Protein AF-G5AFU1-F1 (afdb_monomer)

Mean predicted aligned error: 8.44 Å

Solvent-accessible surface area (backbone atoms only — not comparable to full-atom values): 6211 Å² total; per-residue (Å²): 141,79,85,84,76,88,70,83,65,71,95,72,47,75,66,56,52,52,53,53,50,52,54,49,53,52,46,59,49,66,51,57,70,52,45,60,65,49,32,72,73,59,34,69,70,56,35,50,54,51,48,52,53,51,48,53,53,52,52,52,50,52,53,52,48,53,55,51,58,72,74,47,62,92,83,56,81,45,75,38,45,47,26,26,69,77,58,33,73,67,26,26,52,52,45,48,51,53,57,51,46,52,70,72,74,107

Radius of gyration: 17.89 Å; Cα contacts (8 Å, |Δi|>4): 36; chains: 1; bounding box: 47×37×41 Å

pLDDT: mean 82.49, std 12.92, range [39.88, 95.25]

Structure (mmCIF, N/CA/C/O backbone):
data_AF-G5AFU1-F1
#
_entry.id   AF-G5AFU1-F1
#
loop_
_atom_site.group_PDB
_atom_site.id
_atom_site.type_symbol
_atom_site.label_atom_id
_atom_site.label_alt_id
_atom_site.label_comp_id
_atom_site.label_asym_id
_atom_site.label_entity_id
_atom_site.label_seq_id
_atom_site.pdbx_PDB_ins_code
_atom_site.Cartn_x
_atom_site.Cartn_y
_atom_site.Cartn_z
_atom_site.occupancy
_atom_site.B_iso_or_equiv
_atom_site.auth_seq_id
_atom_site.auth_comp_id
_atom_site.auth_asym_id
_atom_site.auth_atom_id
_atom_site.pdbx_PDB_model_num
ATOM 1 N N . MET A 1 1 ? -29.738 6.808 18.392 1.00 40.12 1 MET A N 1
ATOM 2 C CA . MET A 1 1 ? -30.005 7.857 17.386 1.00 40.12 1 MET A CA 1
ATOM 3 C C . MET A 1 1 ? -29.342 9.141 17.854 1.00 40.12 1 MET A C 1
ATOM 5 O O . MET A 1 1 ? -29.870 9.795 18.740 1.00 40.12 1 MET A O 1
ATOM 9 N N . SER A 1 2 ? -28.166 9.470 17.332 1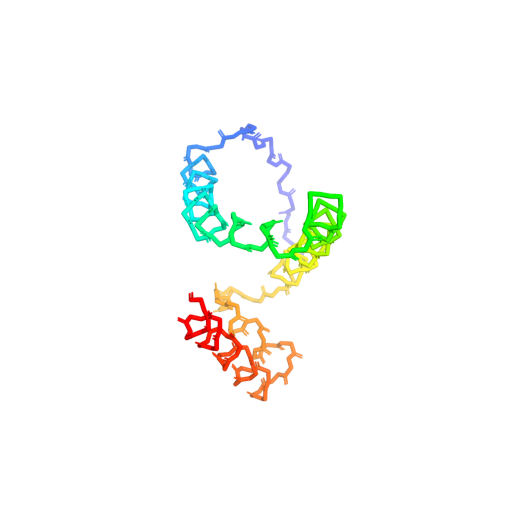.00 39.88 2 SER A N 1
ATOM 10 C CA . SER A 1 2 ? -27.514 10.764 17.559 1.00 39.88 2 SER A CA 1
ATOM 11 C C . SER A 1 2 ? -27.225 11.380 16.195 1.00 39.88 2 SER A C 1
ATOM 13 O O . SER A 1 2 ? -26.728 10.717 15.288 1.00 39.88 2 SER A O 1
ATOM 15 N N . ALA A 1 3 ? -27.689 12.615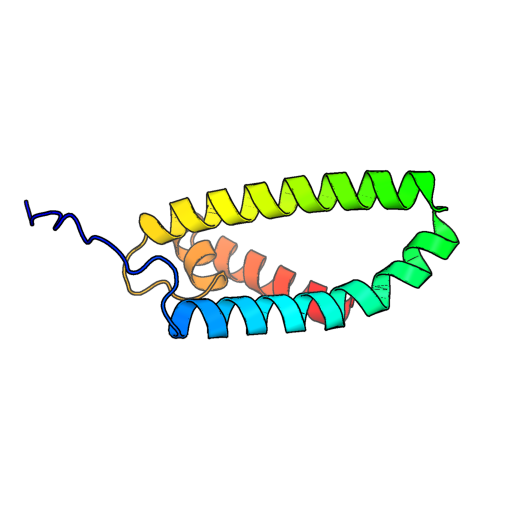 16.044 1.00 40.84 3 ALA A N 1
ATOM 16 C CA . ALA A 1 3 ? -27.848 13.338 14.796 1.00 40.84 3 ALA A CA 1
ATOM 17 C C . ALA A 1 3 ? -26.555 13.438 13.974 1.00 40.84 3 ALA A C 1
ATOM 19 O O . ALA A 1 3 ? -25.489 13.731 14.507 1.00 40.84 3 ALA A O 1
ATOM 20 N N . THR A 1 4 ? -26.683 13.272 12.657 1.00 49.94 4 THR A N 1
ATOM 21 C CA . THR A 1 4 ? -25.713 13.733 11.662 1.00 49.94 4 THR A CA 1
ATOM 22 C C . THR A 1 4 ? -25.883 15.244 11.492 1.00 49.94 4 THR A C 1
ATOM 24 O O . THR A 1 4 ? -26.881 15.664 10.903 1.00 49.94 4 THR A O 1
ATOM 27 N N . PRO A 1 5 ? -24.956 16.101 11.955 1.00 45.16 5 PRO A N 1
ATOM 28 C CA . PRO A 1 5 ? -24.937 17.468 11.476 1.00 45.16 5 PRO A CA 1
ATOM 29 C C . PRO A 1 5 ? -24.353 17.445 10.061 1.00 45.16 5 PRO A C 1
ATOM 31 O O . PRO A 1 5 ? -23.242 16.960 9.839 1.00 45.16 5 PRO A O 1
ATOM 34 N N . ALA A 1 6 ? -25.104 17.975 9.098 1.00 50.94 6 ALA A N 1
ATOM 35 C CA . ALA A 1 6 ? -24.602 18.322 7.777 1.00 50.94 6 ALA A CA 1
ATOM 36 C C . ALA A 1 6 ? -23.532 19.420 7.928 1.00 50.94 6 ALA A C 1
ATOM 38 O O . ALA A 1 6 ? -23.809 20.614 7.829 1.00 50.94 6 ALA A O 1
ATOM 39 N N . ARG A 1 7 ? -22.296 19.022 8.251 1.00 45.75 7 ARG A N 1
ATOM 40 C CA . ARG A 1 7 ? -21.148 19.923 8.309 1.00 45.75 7 ARG A CA 1
ATOM 41 C C . ARG A 1 7 ? -20.796 20.279 6.869 1.00 45.75 7 ARG A C 1
ATOM 43 O O . ARG A 1 7 ? -20.229 19.464 6.149 1.00 45.75 7 ARG A O 1
ATOM 50 N N . ARG A 1 8 ? -21.111 21.507 6.457 1.00 54.00 8 ARG A N 1
ATOM 51 C CA . ARG A 1 8 ? -20.423 22.175 5.345 1.00 54.00 8 ARG A CA 1
ATOM 52 C C . ARG A 1 8 ? -18.945 22.236 5.746 1.00 54.00 8 ARG A C 1
ATOM 54 O O . ARG A 1 8 ? -18.547 23.106 6.51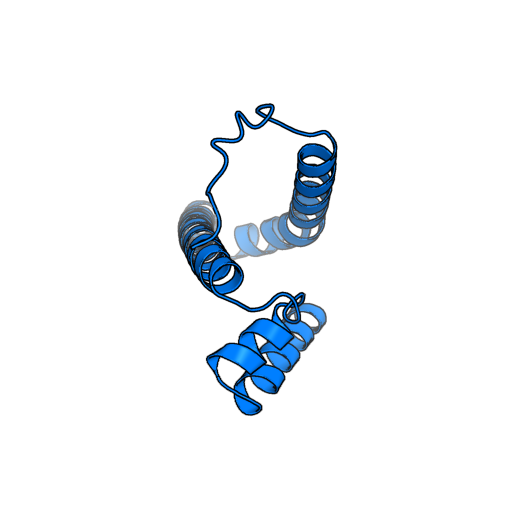4 1.00 54.00 8 ARG A O 1
ATOM 61 N N . SER A 1 9 ? -18.162 21.232 5.370 1.00 49.78 9 SER A N 1
ATOM 62 C CA . SER A 1 9 ? -16.730 21.203 5.647 1.00 49.78 9 SER A CA 1
ATOM 63 C C . SER A 1 9 ? -16.074 22.326 4.842 1.00 49.78 9 SER A C 1
ATOM 65 O O . SER A 1 9 ? -16.316 22.393 3.633 1.00 49.78 9 SER A O 1
ATOM 67 N N . PRO A 1 10 ? -15.275 23.222 5.453 1.00 54.62 10 PRO A N 1
ATOM 68 C CA . PRO A 1 10 ? -14.385 24.065 4.667 1.00 54.62 10 PRO A CA 1
ATOM 69 C C . PRO A 1 10 ? -13.548 23.126 3.800 1.00 54.62 10 PRO A C 1
ATOM 71 O O . PRO A 1 10 ? -13.013 22.139 4.296 1.00 54.62 10 PRO A O 1
ATOM 74 N N . PHE A 1 11 ? -13.531 23.373 2.493 1.00 55.78 11 PHE A N 1
ATOM 75 C CA . PHE A 1 11 ? -13.138 22.386 1.484 1.00 55.78 11 PHE A CA 1
ATOM 76 C C . PHE A 1 11 ? -11.656 21.966 1.535 1.00 55.78 11 PHE A C 1
ATOM 78 O O . PHE A 1 11 ? -11.254 21.158 0.717 1.00 55.78 11 PHE A O 1
ATOM 85 N N . TYR A 1 12 ? -10.863 22.477 2.478 1.00 62.72 12 TYR A N 1
ATOM 86 C CA . TYR A 1 12 ? -9.499 22.069 2.819 1.00 62.72 12 TYR A CA 1
ATOM 87 C C . TYR A 1 12 ? -9.158 22.734 4.162 1.00 62.72 12 TYR A C 1
ATOM 89 O O . TYR A 1 12 ? -8.956 23.952 4.196 1.00 62.72 12 TYR A O 1
ATOM 97 N N . THR A 1 13 ? -9.128 21.997 5.277 1.00 82.44 13 THR A N 1
ATOM 98 C CA . THR A 1 13 ? -8.638 22.573 6.540 1.00 82.44 13 THR A CA 1
ATOM 99 C C . THR A 1 13 ? -7.106 22.574 6.543 1.00 82.44 13 THR A C 1
ATOM 101 O O . THR A 1 13 ? -6.468 21.754 5.879 1.00 82.44 13 THR A O 1
ATOM 104 N N . LEU A 1 14 ? -6.471 23.487 7.285 1.00 79.94 14 LEU A N 1
ATOM 105 C CA . LEU A 1 14 ? -4.999 23.530 7.358 1.00 79.94 14 LEU A CA 1
ATOM 106 C C . LEU A 1 14 ? -4.394 22.232 7.918 1.00 79.94 14 LEU A C 1
ATOM 108 O O . LEU A 1 14 ? -3.240 21.915 7.635 1.00 79.94 14 LEU A O 1
ATOM 112 N N . GLU A 1 15 ? -5.158 21.473 8.699 1.00 83.88 15 GLU A N 1
ATOM 113 C CA . GLU A 1 15 ? -4.760 20.150 9.185 1.00 83.88 15 GLU A CA 1
ATOM 114 C C . GLU A 1 15 ? -4.711 19.122 8.043 1.00 83.88 15 GLU A C 1
ATOM 116 O O . GLU A 1 15 ? -3.720 18.402 7.926 1.00 83.88 15 GLU A O 1
ATOM 121 N N . ASP A 1 16 ? -5.692 19.131 7.133 1.00 84.75 16 ASP A N 1
ATOM 122 C CA . ASP A 1 16 ? -5.727 18.263 5.947 1.00 84.75 16 ASP A CA 1
ATOM 123 C C . ASP A 1 16 ? -4.550 18.584 5.013 1.00 84.75 16 ASP A C 1
ATOM 125 O O . ASP A 1 16 ? -3.889 17.686 4.486 1.00 84.75 16 ASP A O 1
ATOM 129 N N . ALA A 1 17 ? -4.224 19.875 4.865 1.00 87.56 17 ALA A N 1
ATOM 130 C CA . ALA A 1 17 ? -3.072 20.326 4.088 1.00 87.56 17 ALA A CA 1
ATOM 131 C C . ALA A 1 17 ? -1.747 19.794 4.667 1.00 87.56 17 ALA A C 1
ATOM 133 O O . ALA A 1 17 ? -0.929 19.246 3.928 1.00 87.56 17 ALA A O 1
ATOM 134 N N . LYS A 1 18 ? -1.547 19.869 5.990 1.00 89.19 18 LYS A N 1
ATOM 135 C CA . LYS A 1 18 ? -0.343 19.330 6.653 1.00 89.19 18 LYS A CA 1
ATOM 136 C C . LYS A 1 18 ? -0.222 17.813 6.499 1.00 89.19 18 LYS A C 1
ATOM 138 O O . LYS A 1 18 ? 0.871 17.316 6.228 1.00 89.19 18 LYS A O 1
ATOM 143 N N . ILE A 1 19 ? -1.331 17.086 6.647 1.00 90.44 19 ILE A N 1
ATOM 144 C CA . ILE A 1 19 ? -1.363 15.626 6.481 1.00 90.44 19 ILE A CA 1
ATOM 145 C C . ILE A 1 19 ? -1.021 15.255 5.034 1.00 90.44 19 ILE A C 1
ATOM 147 O O . ILE A 1 19 ? -0.151 14.414 4.806 1.00 90.44 19 ILE A O 1
ATOM 151 N N . SER A 1 20 ? -1.642 15.922 4.057 1.00 89.06 20 SER A N 1
ATOM 152 C CA . SER A 1 20 ? -1.380 15.672 2.635 1.00 89.06 20 SER A CA 1
ATOM 153 C C . SER A 1 20 ? 0.070 15.981 2.240 1.00 89.06 20 SER A C 1
ATOM 155 O O . SER A 1 20 ? 0.682 15.194 1.519 1.00 89.06 20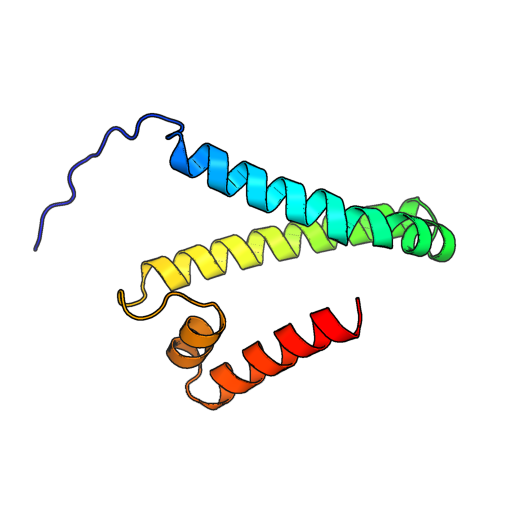 SER A O 1
ATOM 157 N N . PHE A 1 21 ? 0.665 17.049 2.782 1.00 91.12 21 PHE A N 1
ATOM 158 C CA . PHE A 1 21 ? 2.072 17.383 2.555 1.00 91.12 21 PHE A CA 1
ATOM 159 C C . PHE A 1 21 ? 3.023 16.332 3.136 1.00 91.12 21 PHE A C 1
ATOM 161 O O . PHE A 1 21 ? 3.999 15.959 2.489 1.00 91.12 21 PHE A O 1
ATOM 168 N N . ASN A 1 22 ? 2.734 15.819 4.335 1.00 91.38 22 ASN A N 1
ATOM 169 C CA . ASN A 1 22 ? 3.543 14.767 4.948 1.00 91.38 22 ASN A CA 1
ATOM 170 C C . ASN A 1 22 ? 3.500 13.474 4.112 1.00 91.38 22 ASN A C 1
ATOM 172 O O . ASN A 1 22 ? 4.546 12.915 3.781 1.00 91.38 22 ASN A O 1
ATOM 176 N N . ILE A 1 23 ? 2.308 13.055 3.672 1.00 89.25 23 ILE A N 1
ATOM 177 C CA . ILE A 1 23 ? 2.165 11.886 2.790 1.00 89.25 23 ILE A CA 1
ATOM 178 C C . ILE A 1 23 ? 2.900 12.099 1.460 1.00 89.25 23 ILE A C 1
ATOM 180 O O . ILE A 1 23 ? 3.593 11.193 0.997 1.00 89.25 23 ILE A O 1
ATOM 184 N N . PHE A 1 24 ? 2.814 13.297 0.877 1.00 90.25 24 PHE A N 1
ATOM 185 C CA . PHE A 1 24 ? 3.533 13.629 -0.352 1.00 90.25 24 PHE A CA 1
ATOM 186 C C . PHE A 1 24 ? 5.054 13.571 -0.170 1.00 90.25 24 PHE A C 1
ATOM 188 O O . PHE A 1 24 ? 5.741 12.934 -0.965 1.00 90.25 24 PHE A O 1
ATOM 195 N N . CYS A 1 25 ? 5.581 14.170 0.900 1.00 89.44 25 CYS A N 1
ATOM 196 C CA . CYS A 1 25 ? 7.005 14.124 1.233 1.00 89.44 25 CYS A CA 1
ATOM 197 C C . CYS A 1 25 ? 7.499 12.676 1.382 1.00 89.44 25 CYS A C 1
ATOM 199 O O . CYS A 1 25 ? 8.524 12.299 0.812 1.00 89.44 25 CYS A O 1
ATOM 201 N N . CYS A 1 26 ? 6.726 11.840 2.077 1.00 86.25 26 CYS A N 1
ATOM 202 C CA . CYS A 1 26 ? 7.054 10.434 2.285 1.00 86.25 26 CYS A CA 1
ATOM 203 C C . CYS A 1 26 ? 7.096 9.650 0.957 1.00 86.25 26 CYS A C 1
ATOM 205 O O . CYS A 1 26 ? 8.036 8.891 0.707 1.00 86.25 26 CYS A O 1
ATOM 207 N N . PHE A 1 27 ? 6.126 9.892 0.066 1.00 84.81 27 PHE A N 1
ATOM 208 C CA . PHE A 1 27 ? 6.071 9.267 -1.258 1.00 84.81 27 PHE A CA 1
ATOM 209 C C 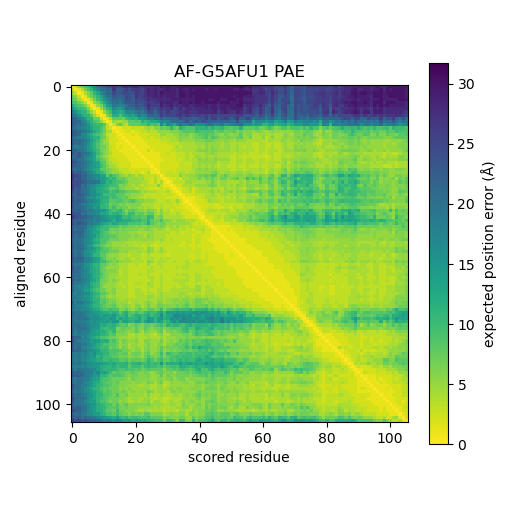. PHE A 1 27 ? 7.214 9.727 -2.172 1.00 84.81 27 PHE A C 1
ATOM 211 O O . PHE A 1 27 ? 7.881 8.899 -2.795 1.00 84.81 27 PHE A O 1
ATOM 218 N N . CYS A 1 28 ? 7.483 11.034 -2.219 1.00 85.44 28 CYS A N 1
ATOM 219 C CA . CYS A 1 28 ? 8.578 11.593 -3.005 1.00 85.44 28 CYS A CA 1
ATOM 220 C C . CYS A 1 28 ? 9.95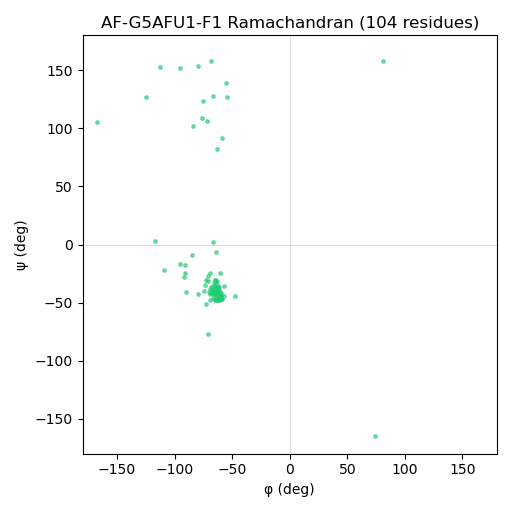4 11.142 -2.507 1.00 85.44 28 CYS A C 1
ATOM 222 O O . CYS A 1 28 ? 10.856 11.011 -3.328 1.00 85.44 28 CYS A O 1
ATOM 224 N N . GLY A 1 29 ? 10.117 10.878 -1.210 1.00 85.00 29 GLY A N 1
ATOM 225 C CA . GLY A 1 29 ? 11.341 10.300 -0.661 1.00 85.00 29 GLY A CA 1
ATOM 226 C C . GLY A 1 29 ? 11.498 8.831 -1.051 1.00 85.00 29 GLY A C 1
ATOM 227 O O . GLY A 1 29 ? 12.256 8.492 -1.957 1.00 85.00 29 GLY A O 1
ATOM 228 N N . ILE A 1 30 ? 10.754 7.951 -0.381 1.00 83.06 30 ILE A N 1
ATOM 229 C CA . ILE A 1 30 ? 10.934 6.492 -0.478 1.00 83.06 30 ILE A CA 1
ATOM 230 C C . ILE A 1 30 ? 10.659 5.986 -1.904 1.00 83.06 30 ILE A C 1
ATOM 232 O O . ILE A 1 30 ? 11.401 5.164 -2.448 1.00 83.06 30 ILE A O 1
ATOM 236 N N . GLY A 1 31 ? 9.596 6.494 -2.531 1.00 80.12 31 GLY A N 1
ATOM 237 C CA . GLY A 1 31 ? 9.167 6.060 -3.857 1.00 80.12 31 GLY A CA 1
ATOM 238 C C . GLY A 1 31 ? 10.135 6.488 -4.956 1.00 80.12 31 GLY A C 1
ATOM 239 O O . GLY A 1 31 ? 10.538 5.667 -5.774 1.00 80.12 31 GLY A O 1
ATOM 240 N N . SER A 1 32 ? 10.565 7.752 -4.972 1.00 84.62 32 SER A N 1
ATOM 241 C CA . SER A 1 32 ? 11.405 8.255 -6.072 1.00 84.62 32 SER A CA 1
ATOM 242 C C . SER A 1 32 ? 12.818 7.685 -6.057 1.00 84.62 32 SER A C 1
ATOM 244 O O . SER A 1 32 ? 13.432 7.585 -7.114 1.00 84.62 32 SER A O 1
ATOM 246 N N . LEU A 1 33 ? 13.341 7.300 -4.890 1.00 85.31 33 LEU A N 1
ATOM 247 C CA . LEU A 1 33 ? 14.690 6.738 -4.786 1.00 85.31 33 LEU A CA 1
ATOM 248 C C . LEU A 1 33 ? 14.789 5.327 -5.389 1.00 85.31 33 LEU A C 1
ATOM 250 O O . LEU A 1 33 ? 15.828 4.967 -5.939 1.00 85.31 33 LEU A O 1
ATOM 254 N N . SER A 1 34 ? 13.710 4.541 -5.340 1.00 80.56 34 SER A N 1
ATOM 255 C CA . SER A 1 34 ? 13.693 3.151 -5.827 1.00 80.56 34 SER A CA 1
ATOM 256 C C . SER A 1 34 ? 13.286 3.013 -7.303 1.00 80.56 34 SER A C 1
ATOM 258 O O . SER A 1 34 ? 13.689 2.063 -7.982 1.00 80.56 34 SER A O 1
ATOM 260 N N . MET A 1 35 ? 12.534 3.979 -7.839 1.00 83.94 35 MET A N 1
ATOM 261 C CA . MET A 1 35 ? 12.014 3.950 -9.213 1.00 83.94 35 MET A CA 1
ATOM 262 C C . MET A 1 35 ? 13.094 3.883 -10.314 1.00 83.94 35 MET A C 1
ATOM 264 O O . MET A 1 35 ? 12.936 3.058 -11.215 1.00 83.94 35 MET A O 1
ATOM 268 N N . PRO A 1 36 ? 14.203 4.654 -10.281 1.00 84.56 36 PRO A N 1
ATOM 269 C CA . PRO A 1 36 ? 15.202 4.650 -11.354 1.00 84.56 36 PRO A CA 1
ATOM 270 C C . PRO A 1 36 ? 15.848 3.277 -11.561 1.00 84.56 36 PRO A C 1
ATOM 272 O O . PRO A 1 36 ? 15.960 2.813 -12.694 1.00 84.56 36 PRO A O 1
ATOM 275 N N . SER A 1 37 ? 16.203 2.590 -10.470 1.00 84.12 37 SER A N 1
ATOM 276 C CA . SER A 1 37 ? 16.765 1.233 -10.520 1.00 84.12 37 SER A CA 1
ATOM 277 C C . SER A 1 37 ? 15.775 0.213 -11.086 1.00 84.12 37 SER A C 1
ATOM 279 O O . SER A 1 37 ? 16.168 -0.659 -11.864 1.00 84.12 37 SER A O 1
ATOM 281 N N . ASN A 1 38 ? 14.484 0.326 -10.753 1.00 84.44 38 ASN A N 1
ATOM 282 C CA . ASN A 1 38 ? 13.452 -0.551 -11.313 1.00 84.44 38 ASN A CA 1
ATOM 283 C C . ASN A 1 38 ? 13.226 -0.297 -12.809 1.00 84.44 38 ASN A C 1
ATOM 285 O O . ASN A 1 38 ? 13.127 -1.247 -13.590 1.00 84.44 38 ASN A O 1
ATOM 289 N N . TYR A 1 39 ? 13.204 0.971 -13.223 1.00 86.38 39 TYR A N 1
ATOM 290 C CA . TYR A 1 39 ? 13.057 1.361 -14.626 1.00 86.38 39 TYR A CA 1
ATOM 291 C C . TYR A 1 39 ? 14.261 0.947 -15.478 1.00 86.38 39 TYR A C 1
ATOM 293 O O . TYR A 1 39 ? 14.074 0.514 -16.615 1.00 86.38 39 TYR A O 1
ATOM 301 N N . ALA A 1 40 ? 15.477 1.005 -14.925 1.00 87.62 40 ALA A N 1
ATOM 302 C CA . ALA A 1 40 ? 16.689 0.559 -15.608 1.00 87.62 40 ALA A CA 1
ATOM 303 C C . ALA A 1 40 ? 16.696 -0.956 -15.891 1.00 87.62 40 ALA A C 1
ATOM 305 O O . ALA A 1 40 ? 17.261 -1.386 -16.893 1.00 87.62 40 ALA A O 1
ATOM 306 N N . ARG A 1 41 ? 16.053 -1.769 -15.038 1.00 86.50 41 ARG A N 1
ATOM 307 C CA . ARG A 1 41 ? 16.017 -3.238 -15.183 1.00 86.50 41 ARG A CA 1
ATOM 308 C C . ARG A 1 41 ? 14.848 -3.752 -16.023 1.00 86.50 41 ARG A C 1
ATOM 310 O O . ARG A 1 41 ? 15.034 -4.687 -16.793 1.00 86.50 41 ARG A O 1
ATOM 317 N N . ALA A 1 42 ? 13.653 -3.184 -15.859 1.00 86.88 42 ALA A N 1
ATOM 318 C CA . ALA A 1 42 ? 12.443 -3.641 -16.554 1.00 86.88 42 ALA A CA 1
ATOM 319 C C . ALA A 1 42 ? 12.197 -2.924 -17.897 1.00 86.88 42 ALA A C 1
ATOM 321 O O . ALA A 1 42 ? 11.431 -3.409 -18.730 1.00 86.88 42 ALA A O 1
ATOM 322 N N . GLY A 1 43 ? 12.835 -1.771 -18.114 1.00 86.88 43 GLY A N 1
ATOM 323 C CA . GLY A 1 43 ? 12.568 -0.891 -19.247 1.00 86.88 43 GLY A CA 1
ATOM 324 C C . GLY A 1 43 ? 11.333 0.001 -19.030 1.00 86.88 43 GLY A C 1
ATOM 325 O O . GLY A 1 43 ? 10.448 -0.319 -18.233 1.00 86.88 43 GLY A O 1
ATOM 326 N N . PRO A 1 44 ? 11.235 1.137 -19.745 1.00 86.81 44 PRO A N 1
ATOM 327 C CA . PRO A 1 44 ? 10.259 2.190 -19.448 1.00 86.81 44 PRO A CA 1
ATOM 328 C C . PRO A 1 44 ? 8.800 1.767 -19.663 1.00 86.81 44 PRO A C 1
ATOM 330 O O . PRO A 1 44 ? 7.919 2.200 -18.924 1.00 86.81 44 PRO A O 1
ATOM 333 N N . ILE A 1 45 ? 8.522 0.903 -20.643 1.00 89.88 45 ILE A N 1
ATOM 334 C CA . ILE A 1 45 ? 7.148 0.480 -20.958 1.00 89.88 45 ILE A CA 1
ATOM 335 C C . ILE A 1 45 ? 6.611 -0.473 -19.882 1.00 89.88 45 ILE A C 1
ATOM 337 O O . ILE A 1 45 ? 5.553 -0.233 -19.310 1.00 89.88 45 ILE A O 1
ATOM 341 N N . TYR A 1 46 ? 7.352 -1.529 -19.542 1.00 89.50 46 TYR A N 1
ATOM 342 C CA . TYR A 1 46 ? 6.904 -2.477 -18.518 1.00 89.50 46 TYR A CA 1
ATOM 343 C C . TYR A 1 46 ? 6.889 -1.852 -17.122 1.00 89.50 46 TYR A C 1
ATOM 345 O O . TYR A 1 46 ? 5.966 -2.109 -16.350 1.00 89.50 46 TYR A O 1
ATOM 353 N N . ALA A 1 47 ? 7.858 -0.984 -16.813 1.00 89.00 47 ALA A N 1
ATOM 354 C CA . ALA A 1 47 ? 7.897 -0.288 -15.535 1.00 89.00 47 ALA A CA 1
ATOM 355 C C . ALA A 1 47 ? 6.720 0.688 -15.361 1.00 89.00 47 ALA A C 1
ATOM 357 O O . ALA A 1 47 ? 6.114 0.706 -14.293 1.00 89.00 47 ALA A O 1
ATOM 358 N N . THR A 1 48 ? 6.329 1.438 -16.402 1.00 89.81 48 THR A N 1
ATOM 359 C CA . THR A 1 48 ? 5.144 2.321 -16.337 1.00 89.81 48 THR A CA 1
ATOM 360 C C . THR A 1 48 ? 3.845 1.543 -16.171 1.00 89.81 48 THR A C 1
ATOM 362 O O . THR A 1 48 ? 3.022 1.920 -15.339 1.00 89.81 48 THR A O 1
ATOM 365 N N . ILE A 1 49 ? 3.664 0.435 -16.896 1.00 93.00 49 ILE A N 1
ATOM 366 C CA . ILE A 1 49 ? 2.473 -0.418 -16.752 1.00 93.00 49 ILE A CA 1
ATOM 367 C C . ILE A 1 49 ? 2.395 -0.998 -15.333 1.00 93.00 49 ILE A C 1
ATOM 369 O O . ILE A 1 49 ? 1.341 -0.935 -14.696 1.00 93.00 49 ILE A O 1
ATOM 373 N N . ALA A 1 50 ? 3.510 -1.516 -14.812 1.00 90.75 50 ALA A N 1
ATOM 374 C CA . ALA A 1 50 ? 3.577 -2.058 -13.457 1.00 90.75 50 ALA A CA 1
ATOM 375 C C . ALA A 1 50 ? 3.312 -0.983 -12.390 1.00 90.75 50 ALA A C 1
ATOM 377 O O . ALA A 1 50 ? 2.567 -1.232 -11.442 1.00 90.75 50 ALA A O 1
ATOM 378 N N . LEU A 1 51 ? 3.865 0.221 -12.564 1.00 90.19 51 LEU A N 1
ATOM 379 C CA . LEU A 1 51 ? 3.657 1.358 -11.667 1.00 90.19 51 LEU A CA 1
ATOM 380 C C . LEU A 1 51 ? 2.193 1.788 -11.641 1.00 90.19 51 LEU A C 1
ATOM 382 O O . LEU A 1 51 ? 1.638 1.982 -10.562 1.00 90.19 51 LEU A O 1
ATOM 386 N N . LEU A 1 52 ? 1.552 1.893 -12.807 1.00 92.12 52 LEU A N 1
ATOM 387 C CA . LEU A 1 52 ? 0.136 2.243 -12.900 1.00 92.12 52 LEU A CA 1
ATOM 388 C C . LEU A 1 52 ? -0.739 1.194 -12.213 1.00 92.12 52 LEU A C 1
ATOM 390 O O . LEU A 1 52 ? -1.576 1.552 -11.387 1.00 92.12 52 LEU A O 1
ATOM 394 N N . LEU A 1 53 ? -0.518 -0.094 -12.488 1.00 93.94 53 LEU A N 1
ATOM 395 C CA . LEU A 1 53 ? -1.257 -1.173 -11.828 1.00 93.94 53 LEU A CA 1
ATOM 396 C C . LEU A 1 53 ? -1.068 -1.144 -10.308 1.00 93.94 53 LEU A C 1
ATOM 398 O O . LEU A 1 53 ? -2.049 -1.196 -9.565 1.00 93.94 53 LEU A O 1
ATOM 402 N N . MET A 1 54 ? 0.171 -0.997 -9.839 1.00 90.56 54 MET A N 1
ATOM 403 C CA . MET A 1 54 ? 0.474 -0.879 -8.414 1.00 90.56 54 MET A CA 1
ATOM 404 C C . MET A 1 54 ? -0.213 0.348 -7.793 1.00 90.56 54 MET A C 1
ATOM 406 O O . MET A 1 54 ? -0.763 0.249 -6.696 1.00 90.56 54 MET A O 1
ATOM 410 N N . ALA A 1 55 ? -0.237 1.486 -8.489 1.00 90.88 55 ALA A N 1
ATOM 411 C CA . ALA A 1 55 ? -0.926 2.688 -8.030 1.00 90.88 55 ALA A CA 1
ATOM 412 C C . ALA A 1 55 ? -2.436 2.450 -7.882 1.00 90.88 55 ALA A C 1
ATOM 414 O O . ALA A 1 55 ? -2.996 2.756 -6.830 1.00 90.88 55 ALA A O 1
ATOM 415 N N . PHE A 1 56 ? -3.091 1.839 -8.875 1.00 93.44 56 PHE A N 1
ATOM 416 C CA . PHE A 1 56 ? -4.521 1.521 -8.797 1.00 93.44 56 PHE A CA 1
ATOM 417 C C . PHE A 1 56 ? -4.850 0.586 -7.630 1.00 93.44 56 PHE A C 1
ATOM 419 O O . PHE A 1 56 ? -5.790 0.850 -6.876 1.00 93.44 56 PHE A O 1
ATOM 426 N N . VAL A 1 57 ? -4.058 -0.473 -7.443 1.00 95.00 57 VAL A N 1
ATOM 427 C CA . VAL A 1 57 ? -4.254 -1.428 -6.343 1.00 95.00 57 VAL A CA 1
ATOM 428 C C . VAL A 1 57 ? -4.076 -0.744 -4.984 1.00 95.00 57 VAL A C 1
ATOM 430 O O . VAL A 1 57 ? -4.911 -0.924 -4.097 1.00 95.00 57 VAL A O 1
ATOM 433 N N . ASN A 1 58 ? -3.047 0.094 -4.823 1.00 91.81 58 ASN A N 1
ATOM 434 C CA . ASN A 1 58 ? -2.800 0.816 -3.572 1.00 91.81 58 ASN A CA 1
ATOM 435 C C . ASN A 1 58 ? -3.881 1.862 -3.264 1.00 91.81 58 ASN A C 1
ATOM 437 O O . ASN A 1 58 ? -4.292 2.000 -2.109 1.00 91.81 58 ASN A O 1
ATOM 441 N N . ILE A 1 59 ? -4.391 2.566 -4.279 1.00 93.00 59 ILE A N 1
ATOM 442 C CA . ILE A 1 59 ? -5.512 3.501 -4.110 1.00 93.00 59 ILE A CA 1
ATOM 443 C C . ILE A 1 59 ? -6.759 2.736 -3.654 1.00 93.00 59 ILE A C 1
ATOM 445 O O . ILE A 1 59 ? -7.384 3.118 -2.664 1.00 93.00 59 ILE A O 1
ATOM 449 N N . TYR A 1 60 ? -7.091 1.623 -4.314 1.00 95.25 60 TYR A N 1
ATOM 450 C CA . TYR A 1 60 ? -8.235 0.794 -3.930 1.00 95.25 60 TYR A CA 1
ATOM 451 C C . TYR A 1 60 ? -8.107 0.254 -2.498 1.00 95.25 60 TYR A C 1
ATOM 453 O O . TYR A 1 60 ? -9.045 0.369 -1.706 1.00 95.25 60 TYR A O 1
ATOM 461 N N . ALA A 1 61 ? -6.932 -0.264 -2.134 1.00 92.38 61 ALA A N 1
ATOM 462 C CA . ALA A 1 61 ? -6.654 -0.740 -0.782 1.00 92.38 61 ALA A CA 1
ATOM 463 C C . ALA A 1 61 ? -6.811 0.377 0.265 1.00 92.38 61 ALA A C 1
ATOM 465 O O . ALA A 1 61 ? -7.427 0.164 1.308 1.00 92.38 61 ALA A O 1
ATOM 466 N N . THR A 1 62 ? -6.335 1.590 -0.032 1.00 91.00 62 THR A N 1
ATOM 467 C CA . THR A 1 62 ? -6.470 2.755 0.860 1.00 91.00 62 THR A CA 1
ATOM 468 C C . THR A 1 62 ? -7.933 3.160 1.051 1.00 91.00 62 THR A C 1
ATOM 470 O O . THR A 1 62 ? -8.346 3.495 2.165 1.00 91.00 62 THR A O 1
ATOM 473 N N . ILE A 1 63 ? -8.751 3.082 -0.003 1.00 93.31 63 ILE A N 1
ATOM 474 C CA . ILE A 1 63 ? -10.196 3.332 0.086 1.00 93.31 63 ILE A CA 1
ATOM 475 C C . ILE A 1 63 ? -10.862 2.264 0.959 1.00 93.31 63 ILE A C 1
ATOM 477 O O . ILE A 1 63 ? -11.625 2.609 1.862 1.00 93.31 63 ILE A O 1
ATOM 481 N N . ALA A 1 64 ? -10.555 0.983 0.741 1.00 90.75 64 ALA A N 1
ATOM 482 C CA . ALA A 1 64 ? -11.085 -0.110 1.553 1.00 90.75 64 ALA A CA 1
ATOM 483 C C . ALA A 1 64 ? -10.696 0.041 3.034 1.00 90.75 64 ALA A C 1
ATOM 485 O O . ALA A 1 64 ? -11.553 -0.070 3.910 1.00 90.75 64 ALA A O 1
ATOM 486 N N . LEU A 1 65 ? -9.441 0.392 3.326 1.00 88.19 65 LEU A N 1
ATOM 487 C CA . LEU A 1 65 ? -8.991 0.659 4.693 1.00 88.19 65 LEU A CA 1
ATOM 488 C C . LEU A 1 65 ? -9.699 1.853 5.319 1.00 88.19 65 LEU A C 1
ATOM 490 O O . LEU A 1 65 ? -10.097 1.782 6.477 1.00 88.19 65 LEU A O 1
ATOM 494 N N . SER A 1 66 ? -9.927 2.917 4.553 1.00 89.19 66 SER A N 1
ATOM 495 C CA . SER A 1 66 ? -10.679 4.082 5.027 1.00 89.19 66 SER A CA 1
ATOM 496 C C . SER A 1 66 ? -12.119 3.706 5.406 1.00 89.19 66 SER A C 1
ATOM 498 O O . SER A 1 66 ? -12.647 4.205 6.398 1.00 89.19 66 SER A O 1
ATOM 500 N N . LYS A 1 67 ? -12.748 2.779 4.668 1.00 89.06 67 LYS A N 1
ATOM 501 C CA . LYS A 1 67 ? -14.073 2.225 5.009 1.00 89.06 67 LYS A CA 1
ATOM 502 C C . LYS A 1 67 ? -14.035 1.383 6.285 1.00 89.06 67 LYS A C 1
ATOM 504 O O . LYS A 1 67 ? -14.941 1.503 7.104 1.00 89.06 67 LYS A O 1
ATOM 509 N N . VAL A 1 68 ? -12.996 0.568 6.468 1.00 88.69 68 VAL A N 1
ATOM 510 C CA . VAL A 1 68 ? -12.812 -0.245 7.682 1.00 88.69 68 VAL A CA 1
ATOM 511 C C . VAL A 1 68 ? -12.596 0.646 8.904 1.00 88.69 68 VAL A C 1
ATOM 513 O O . VAL A 1 68 ? -13.273 0.465 9.909 1.00 88.69 68 VAL A O 1
ATOM 516 N N . ILE A 1 69 ? -11.717 1.647 8.808 1.00 86.00 69 ILE A N 1
ATOM 517 C CA . ILE A 1 69 ? -11.430 2.589 9.901 1.00 86.00 69 ILE A CA 1
ATOM 518 C C . ILE A 1 69 ? -12.682 3.390 10.277 1.00 86.00 69 ILE A C 1
ATOM 520 O O . ILE A 1 69 ? -12.913 3.639 11.455 1.00 86.00 69 ILE A O 1
ATOM 524 N N . TYR A 1 70 ? -13.533 3.734 9.305 1.00 85.12 70 TYR A N 1
ATOM 525 C CA . TYR A 1 70 ? -14.805 4.407 9.578 1.00 85.12 70 TYR A CA 1
ATOM 526 C C . TYR A 1 70 ? -15.781 3.555 10.410 1.00 85.12 70 TYR A C 1
ATOM 528 O O . TYR A 1 70 ? -16.561 4.100 11.187 1.00 85.12 70 TYR A O 1
ATOM 536 N N . ALA A 1 71 ? -15.746 2.228 10.261 1.00 85.56 71 ALA A N 1
ATOM 537 C CA . ALA A 1 71 ? -16.581 1.303 11.028 1.00 85.56 71 ALA A CA 1
ATOM 538 C C . ALA A 1 71 ? -15.985 0.930 12.398 1.00 85.56 71 ALA A C 1
ATOM 540 O O . ALA A 1 71 ? -16.650 0.272 13.200 1.00 85.56 71 ALA A O 1
ATOM 541 N N . ALA A 1 72 ? -14.736 1.307 12.662 1.00 81.88 72 ALA A N 1
ATOM 542 C CA . ALA A 1 72 ? -13.981 0.803 13.793 1.00 81.88 72 ALA A CA 1
ATOM 543 C C . ALA A 1 72 ? -14.067 1.732 15.030 1.00 81.88 72 ALA A C 1
ATOM 545 O O . ALA A 1 72 ? -14.271 2.942 14.898 1.00 81.88 72 ALA A O 1
ATOM 546 N N . PRO A 1 73 ? -13.948 1.191 16.261 1.00 81.00 73 PRO A N 1
ATOM 547 C CA . PRO A 1 73 ? -14.055 1.971 17.497 1.00 81.00 73 PRO A CA 1
ATOM 548 C C . PRO A 1 73 ? -12.867 2.939 17.682 1.00 81.00 73 PRO A C 1
ATOM 550 O O . PRO A 1 73 ? -11.775 2.667 17.195 1.00 81.00 73 PRO A O 1
ATOM 553 N N . PRO A 1 74 ? -12.994 4.019 18.479 1.00 75.31 74 PRO A N 1
ATOM 554 C CA . PRO A 1 74 ? -11.953 5.053 18.627 1.00 75.31 74 PRO A CA 1
ATOM 555 C C . PRO A 1 74 ? -10.624 4.569 19.247 1.00 75.31 74 PRO A C 1
ATOM 557 O O . PRO A 1 74 ? -9.660 5.334 19.325 1.00 75.31 74 PRO A O 1
ATOM 560 N N . SER A 1 75 ? -10.571 3.314 19.706 1.00 75.62 75 SER A N 1
ATOM 561 C CA . SER A 1 75 ? -9.350 2.665 20.189 1.00 75.62 75 SER A CA 1
ATOM 562 C C . SER A 1 75 ? -8.386 2.309 19.051 1.00 75.62 75 SER A C 1
ATOM 564 O O . SER A 1 75 ? -7.175 2.355 19.266 1.00 75.62 75 SER A O 1
ATOM 566 N N . VAL A 1 76 ? -8.888 2.014 17.843 1.00 81.25 76 VAL A N 1
ATOM 567 C CA . VAL A 1 76 ? -8.034 1.628 16.710 1.00 81.25 76 VAL A CA 1
ATOM 568 C C . VAL A 1 76 ? -7.474 2.853 15.989 1.00 81.25 76 VAL A C 1
ATOM 570 O O . VAL A 1 76 ? -8.143 3.519 15.204 1.00 81.25 76 VAL A O 1
ATOM 573 N N . LYS A 1 77 ? -6.205 3.166 16.257 1.00 78.06 77 LYS A N 1
ATOM 574 C CA . LYS A 1 77 ? -5.494 4.286 15.605 1.00 78.06 77 LYS A CA 1
ATOM 575 C C . LYS A 1 77 ? -4.414 3.851 14.627 1.00 78.06 77 LYS A C 1
ATOM 577 O O . LYS A 1 77 ? -4.025 4.635 13.770 1.00 78.06 77 LYS A O 1
ATOM 582 N N . THR A 1 78 ? -3.901 2.632 14.763 1.00 86.06 78 THR A N 1
ATOM 583 C CA . THR A 1 78 ? -2.780 2.144 13.953 1.00 86.06 78 THR A CA 1
ATOM 584 C C . THR A 1 78 ? -3.229 1.023 13.031 1.00 86.06 78 THR A C 1
ATOM 586 O O . THR A 1 78 ? -4.157 0.278 13.340 1.00 86.06 78 THR A O 1
ATOM 589 N N . PHE A 1 79 ? -2.536 0.872 11.903 1.00 82.31 79 PHE A N 1
ATOM 590 C CA . PHE A 1 79 ? -2.810 -0.185 10.927 1.00 82.31 79 PHE A CA 1
ATOM 591 C C . PHE A 1 79 ? -2.736 -1.591 11.552 1.00 82.31 79 PHE A C 1
ATOM 593 O O . PHE A 1 79 ? -3.556 -2.459 11.268 1.00 82.31 79 PHE A O 1
ATOM 600 N N . THR A 1 80 ? -1.814 -1.789 12.495 1.00 85.88 80 THR A N 1
ATOM 601 C CA . THR A 1 80 ? -1.696 -3.012 13.299 1.00 85.88 80 THR A CA 1
ATOM 602 C C . THR A 1 80 ? -2.905 -3.263 14.195 1.00 85.88 80 THR A C 1
ATOM 604 O O . THR A 1 80 ? -3.320 -4.410 14.346 1.00 85.88 80 THR A O 1
ATOM 607 N N . ASP A 1 81 ? -3.473 -2.215 14.791 1.00 85.00 81 ASP A N 1
ATOM 608 C CA . ASP A 1 81 ? -4.657 -2.336 15.643 1.00 85.00 81 ASP A CA 1
ATOM 609 C C . ASP A 1 81 ? -5.914 -2.605 14.805 1.00 85.00 81 ASP A C 1
ATOM 611 O O . ASP A 1 81 ? -6.746 -3.422 15.187 1.00 85.00 81 ASP A O 1
ATOM 615 N N . VAL A 1 82 ? -5.995 -2.027 13.600 1.00 85.75 82 VAL A N 1
ATOM 616 C CA . VAL A 1 82 ? -7.019 -2.379 12.601 1.00 85.75 82 VAL A CA 1
ATOM 617 C C . VAL A 1 82 ? -6.901 -3.855 12.206 1.00 85.75 82 VAL A C 1
ATOM 619 O O . VAL A 1 82 ? -7.903 -4.565 12.186 1.00 85.75 82 VAL A O 1
ATOM 622 N N . GLY A 1 83 ? -5.685 -4.352 11.958 1.00 82.94 83 GLY A N 1
ATOM 623 C CA . GLY A 1 83 ? -5.443 -5.773 11.686 1.00 82.94 83 GLY A CA 1
ATOM 624 C C . GLY A 1 83 ? -5.829 -6.681 12.857 1.00 82.94 83 GLY A C 1
ATOM 625 O O . GLY A 1 83 ? -6.420 -7.740 12.645 1.00 82.94 83 GLY A O 1
ATOM 626 N N . ALA A 1 84 ? -5.559 -6.243 14.090 1.00 85.31 84 ALA A N 1
ATOM 627 C CA . ALA A 1 84 ? -5.981 -6.941 15.301 1.00 85.31 84 ALA A CA 1
ATOM 628 C C . ALA A 1 84 ? -7.508 -6.963 15.461 1.00 85.31 84 ALA A C 1
ATOM 630 O O . ALA A 1 84 ? -8.065 -7.954 15.924 1.00 85.31 84 ALA A O 1
ATOM 631 N N . TRP A 1 85 ? -8.186 -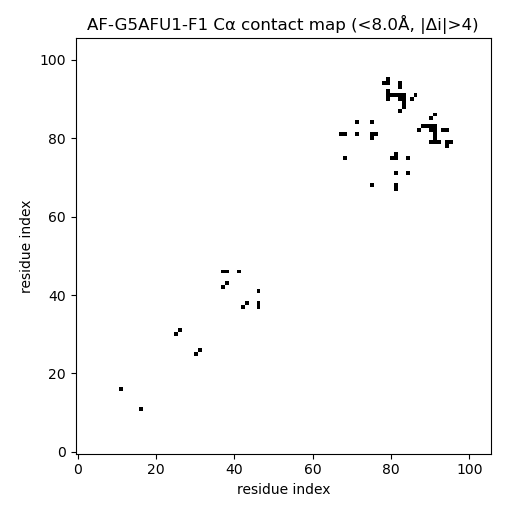5.889 15.063 1.00 83.00 85 TRP A N 1
ATOM 632 C CA . TRP A 1 85 ? -9.636 -5.771 15.158 1.00 83.00 85 TRP A CA 1
ATOM 633 C C . TRP A 1 85 ? -10.369 -6.607 14.098 1.00 83.00 85 TRP A C 1
ATOM 635 O O . TRP A 1 85 ? -11.364 -7.249 14.420 1.00 83.00 85 TRP A O 1
ATOM 645 N N . VAL A 1 86 ? -9.863 -6.659 12.859 1.00 84.25 86 VAL A N 1
ATOM 646 C CA . VAL A 1 86 ? -10.494 -7.428 11.766 1.00 84.25 86 VAL A CA 1
ATOM 647 C C . VAL A 1 86 ? -10.177 -8.926 11.843 1.00 84.25 86 VAL A C 1
ATOM 649 O O . VAL A 1 86 ? -11.062 -9.748 11.626 1.00 84.25 86 VAL A O 1
ATOM 652 N N . PHE A 1 87 ? -8.926 -9.297 12.136 1.00 83.00 87 PHE A N 1
ATOM 653 C CA . PHE A 1 87 ? -8.440 -10.685 12.053 1.00 83.00 87 PHE A CA 1
ATOM 654 C C . PHE A 1 87 ? -7.988 -11.270 13.406 1.00 83.00 87 PHE A C 1
ATOM 656 O O . PHE A 1 87 ? -7.499 -12.400 13.458 1.00 83.00 87 PHE A O 1
ATOM 663 N N . GLY A 1 88 ? -8.124 -10.532 14.510 1.00 85.50 88 GLY A N 1
ATOM 664 C CA . GLY A 1 88 ? -7.660 -10.957 15.835 1.00 85.50 88 GLY A CA 1
ATOM 665 C C . GLY A 1 88 ? -6.135 -10.889 16.005 1.00 85.50 88 GLY A C 1
ATOM 666 O O . GLY A 1 88 ? -5.410 -10.306 15.196 1.00 85.50 88 GLY A O 1
ATOM 667 N N . SER A 1 89 ? -5.612 -11.541 17.051 1.00 84.88 89 SER A N 1
ATOM 668 C CA . SER A 1 89 ? -4.164 -11.640 17.315 1.00 84.88 89 SER A CA 1
ATOM 669 C C . SER A 1 89 ? -3.296 -12.037 16.111 1.00 84.88 89 SER A C 1
ATOM 671 O O . SER A 1 89 ? -2.267 -11.384 15.925 1.00 84.88 89 SER A O 1
ATOM 673 N N . PRO A 1 90 ? -3.646 -13.030 15.262 1.00 85.75 90 PRO A N 1
ATOM 674 C CA . PRO A 1 90 ? -2.795 -13.369 14.118 1.00 85.75 90 PRO A CA 1
ATOM 675 C C . PRO A 1 90 ? -2.697 -12.221 13.101 1.00 85.75 90 PRO A C 1
ATOM 677 O O . PRO A 1 90 ? -1.624 -11.995 12.541 1.00 85.75 90 PRO A O 1
ATOM 680 N N . GLY A 1 91 ? -3.764 -11.433 12.926 1.00 84.94 91 GLY A N 1
ATOM 681 C CA . GLY A 1 91 ? -3.755 -10.237 12.079 1.00 84.94 91 GLY A CA 1
ATOM 682 C C . GLY A 1 91 ? -2.798 -9.155 12.573 1.00 84.94 91 GLY A C 1
ATOM 683 O O . GLY A 1 91 ? -2.110 -8.519 11.775 1.00 84.94 91 GLY A O 1
ATOM 684 N N . ARG A 1 92 ? -2.686 -8.994 13.897 1.00 87.12 92 ARG A N 1
ATOM 685 C CA . ARG A 1 92 ? -1.747 -8.051 14.524 1.00 87.12 92 ARG A CA 1
ATOM 686 C C . ARG A 1 92 ? -0.296 -8.376 14.159 1.00 87.12 92 ARG A C 1
ATOM 688 O O . ARG A 1 92 ? 0.453 -7.484 13.759 1.00 87.12 92 ARG A O 1
ATOM 695 N N . TYR A 1 93 ? 0.087 -9.648 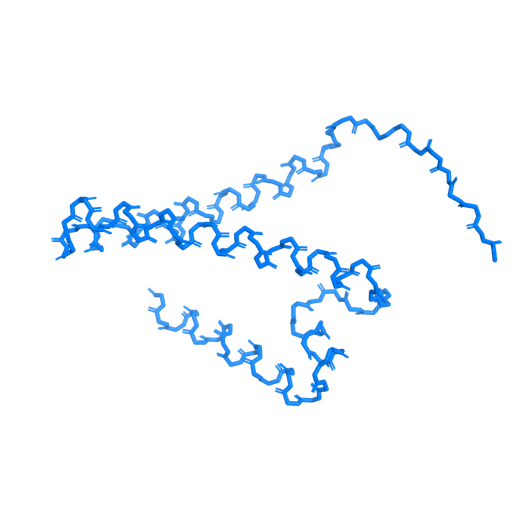14.276 1.00 88.25 93 TYR A N 1
ATOM 696 C CA . TYR A 1 93 ? 1.438 -10.105 13.948 1.00 88.25 93 TYR A CA 1
ATOM 697 C C . TYR A 1 93 ? 1.710 -10.058 12.445 1.00 88.25 93 TYR A C 1
ATOM 699 O O . TYR A 1 93 ? 2.778 -9.598 12.053 1.00 88.25 93 TYR A O 1
ATOM 707 N N . ALA A 1 94 ? 0.747 -10.453 11.607 1.00 89.44 94 ALA A N 1
ATOM 708 C CA . ALA A 1 94 ? 0.896 -10.398 10.153 1.00 89.44 94 ALA A CA 1
ATOM 709 C C . ALA A 1 94 ? 1.183 -8.968 9.664 1.00 89.44 94 ALA A C 1
ATOM 711 O O . ALA A 1 94 ? 2.140 -8.745 8.920 1.00 89.44 94 ALA A O 1
ATOM 712 N N . VAL A 1 95 ? 0.415 -7.986 10.149 1.00 90.69 95 VAL A N 1
ATOM 713 C CA . VAL A 1 95 ? 0.624 -6.574 9.804 1.00 90.69 95 VAL A CA 1
ATOM 714 C C . VAL A 1 95 ? 1.976 -6.072 10.316 1.00 90.69 95 VAL A C 1
ATOM 716 O O . VAL A 1 95 ? 2.727 -5.470 9.552 1.00 90.69 95 VAL A O 1
ATOM 719 N N . MET A 1 96 ? 2.330 -6.358 11.572 1.00 91.19 96 MET A N 1
ATOM 720 C CA . MET A 1 96 ? 3.620 -5.942 12.138 1.00 91.19 96 MET A CA 1
ATOM 721 C C . MET A 1 96 ? 4.816 -6.519 11.382 1.00 91.19 96 MET A C 1
ATOM 723 O O . MET A 1 96 ? 5.742 -5.780 11.055 1.00 91.19 96 MET A O 1
ATOM 727 N N . ILE A 1 97 ? 4.786 -7.813 11.058 1.00 91.75 97 ILE A N 1
ATOM 728 C CA . ILE A 1 97 ? 5.861 -8.464 10.304 1.00 91.75 97 ILE A CA 1
ATOM 729 C C . ILE A 1 97 ? 5.950 -7.871 8.896 1.00 91.75 97 ILE A C 1
ATOM 731 O O . ILE A 1 97 ? 7.052 -7.583 8.442 1.00 91.75 97 ILE A O 1
ATOM 735 N N . SER A 1 98 ? 4.821 -7.612 8.225 1.00 89.75 98 SER A N 1
ATOM 736 C CA . SER A 1 98 ? 4.828 -6.984 6.895 1.00 89.75 98 SER A CA 1
ATOM 737 C C . SER A 1 98 ? 5.403 -5.560 6.907 1.00 89.75 98 SER A C 1
ATOM 739 O O . SER A 1 98 ? 6.172 -5.203 6.015 1.00 89.75 98 SER A O 1
ATOM 741 N N . GLN A 1 99 ? 5.102 -4.774 7.949 1.00 89.12 99 GLN A N 1
ATOM 742 C CA . GLN A 1 99 ? 5.622 -3.418 8.130 1.00 89.12 99 GLN A CA 1
ATOM 743 C C . GLN A 1 99 ? 7.125 -3.429 8.450 1.00 89.12 99 GLN A C 1
ATOM 745 O O . GLN A 1 99 ? 7.875 -2.592 7.957 1.00 89.12 99 GLN A O 1
ATOM 750 N N . LEU A 1 100 ? 7.581 -4.394 9.252 1.00 92.31 100 LEU A N 1
ATOM 751 C CA . LEU A 1 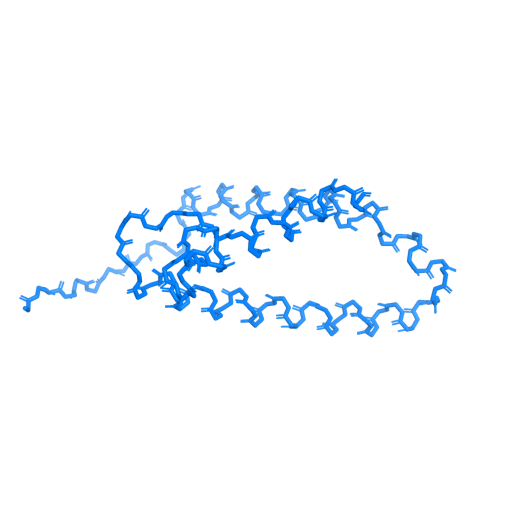100 ? 9.001 -4.581 9.539 1.00 92.31 100 LEU A CA 1
ATOM 752 C C . LEU A 1 100 ? 9.764 -5.027 8.286 1.00 92.31 100 LEU A C 1
ATOM 754 O O . LEU A 1 100 ? 10.844 -4.515 8.008 1.00 92.31 100 LEU A O 1
ATOM 758 N N . LEU A 1 101 ? 9.189 -5.956 7.519 1.00 89.94 101 LEU A N 1
ATOM 759 C CA . LEU A 1 101 ? 9.783 -6.488 6.299 1.00 89.94 101 LEU A CA 1
ATOM 760 C C . LEU A 1 101 ? 9.981 -5.389 5.252 1.00 89.94 101 LEU A C 1
ATOM 762 O O . LEU A 1 101 ? 11.060 -5.302 4.679 1.00 89.94 101 LEU A O 1
ATOM 766 N N . VAL A 1 102 ? 8.980 -4.529 5.025 1.00 87.06 102 VAL A N 1
ATOM 767 C CA . VAL A 1 102 ? 9.133 -3.420 4.069 1.00 87.06 102 VAL A CA 1
ATOM 768 C C . VAL A 1 102 ? 10.225 -2.447 4.509 1.00 87.06 102 VAL A C 1
ATOM 770 O O . VAL A 1 102 ? 10.982 -1.994 3.664 1.00 87.06 102 VAL A O 1
ATOM 773 N N . CYS A 1 103 ? 10.379 -2.186 5.810 1.00 84.00 103 CYS A N 1
ATOM 774 C CA . CYS A 1 103 ? 11.469 -1.350 6.317 1.00 84.00 103 CYS A CA 1
ATOM 775 C C . CYS A 1 103 ? 12.856 -2.001 6.187 1.00 84.00 103 CYS A C 1
ATOM 777 O O . CYS A 1 103 ? 13.846 -1.281 6.189 1.00 84.00 103 CYS A O 1
ATOM 779 N N . LEU A 1 104 ? 12.936 -3.334 6.131 1.00 84.25 104 LEU A N 1
ATOM 780 C CA . LEU A 1 104 ? 14.199 -4.071 6.013 1.00 84.25 104 LEU A CA 1
ATOM 781 C C . LEU A 1 104 ? 14.592 -4.352 4.553 1.00 84.25 104 LEU A C 1
ATOM 783 O O . LEU A 1 104 ? 15.770 -4.541 4.264 1.00 84.25 104 LEU A O 1
ATOM 787 N N . LEU A 1 105 ? 13.603 -4.451 3.659 1.00 76.88 105 LEU A N 1
ATOM 788 C CA . LEU A 1 105 ? 13.790 -4.733 2.232 1.00 76.88 105 LEU A CA 1
ATOM 789 C C . LEU A 1 105 ? 13.839 -3.476 1.351 1.00 76.88 105 LEU A C 1
ATOM 791 O O . LEU A 1 105 ? 14.247 -3.594 0.194 1.00 76.88 105 LEU A O 1
ATOM 795 N N . LEU A 1 106 ? 13.380 -2.326 1.861 1.00 65.62 106 LEU A N 1
ATOM 796 C CA . LEU A 1 106 ? 13.661 -1.005 1.282 1.00 65.62 106 LEU A CA 1
ATOM 797 C C . LEU A 1 106 ? 15.145 -0.665 1.426 1.00 65.62 106 LEU A C 1
ATOM 799 O O . LEU A 1 106 ? 15.696 -0.140 0.434 1.00 65.62 106 LEU A O 1
#

Sequence (106 aa):
MSATPARRSPFYTLEDAKISFNIFCCFCGIGSLSMPSNYARAGPIYATIALLLMAFVNIYATIALSKVIYAAPPSVKTFTDVGAWVFGSPGRYAVMISQLLVCLLL

InterPro domains:
  IPR013057 Amino acid transporter, transmembrane domain [PF01490] (20-104)

Organism: Phytophthora sojae (strain P6497) (NCBI:txid1094619)

Secondary structure (DSSP, 8-state):
----------SS-HHHHHHHHHHHHHIIIIIHHHHHHHHHHH-HHHHHHHHHHHHHHHHHHHHHHHHHHHHS-TT--SHHHHHHHHHHHHHHHHHHHHHHHHHHH-

Foldseek 3Di:
DDDDDPDPPPPADVVNVVVVVVVVVVCCPPVVVVLVVVCVVLPDPRSVVVVVVVVVVVVVVVVVVVVLVVVDDPVDDDPLVSLCVPPNPVRNVVVVVVVVVVVVVD